Protein AF-A0AAW7ZAJ9-F1 (afdb_monomer_lite)

Sequence (64 aa):
MKIILKFKDGLAVTQDLGSEFRIEGTGNLFELLRQMKLSNAPININDQIERSFNDLYSFEVVLD

Organism: NCBI:txid1397668

Foldseek 3Di:
DWKWWAFPVRDIDIDDCDPPNPPPDPDDPVVSVVVQLVVQPWDDDPVPDTDTNVRTPDMDDDDD

Structure (mmCIF, N/CA/C/O backbone):
data_AF-A0AAW7ZAJ9-F1
#
_entry.id   AF-A0AAW7ZAJ9-F1
#
loop_
_atom_site.group_PDB
_atom_site.id
_atom_site.type_symbol
_atom_site.label_atom_id
_atom_site.label_alt_id
_atom_site.label_comp_id
_atom_site.label_asym_id
_atom_site.label_entity_id
_atom_site.label_seq_id
_atom_site.pdbx_PDB_ins_code
_atom_site.Cartn_x
_atom_site.Cartn_y
_atom_site.Cartn_z
_atom_site.occupancy
_atom_site.B_iso_or_equiv
_atom_site.auth_seq_id
_atom_site.auth_comp_id
_atom_site.auth_asym_id
_atom_site.auth_atom_id
_atom_site.pdbx_PDB_model_num
ATOM 1 N N . MET A 1 1 ? 5.914 -2.279 -13.350 1.00 80.62 1 MET A N 1
ATOM 2 C CA . MET A 1 1 ? 5.947 -2.059 -11.883 1.00 80.62 1 MET A CA 1
ATOM 3 C C . MET A 1 1 ? 4.543 -1.885 -11.307 1.00 80.62 1 MET A C 1
ATOM 5 O O . MET A 1 1 ? 3.740 -1.146 -11.865 1.00 80.62 1 MET A O 1
ATOM 9 N N . LYS A 1 2 ? 4.245 -2.547 -10.186 1.00 84.19 2 LYS A N 1
ATOM 10 C CA . LYS A 1 2 ? 2.960 -2.444 -9.470 1.00 84.19 2 LYS A CA 1
ATOM 11 C C . LYS A 1 2 ? 3.208 -2.231 -7.982 1.00 84.19 2 LYS A C 1
ATOM 13 O O . LYS A 1 2 ? 4.212 -2.721 -7.466 1.00 84.19 2 LYS A O 1
ATOM 18 N N . ILE A 1 3 ? 2.297 -1.546 -7.297 1.00 84.75 3 ILE A N 1
ATOM 19 C CA . ILE A 1 3 ? 2.260 -1.508 -5.834 1.00 84.75 3 ILE A CA 1
ATOM 20 C C . ILE A 1 3 ? 1.027 -2.252 -5.336 1.00 84.75 3 ILE A C 1
ATOM 22 O O . ILE A 1 3 ? -0.082 -2.055 -5.829 1.00 84.75 3 ILE A O 1
ATOM 26 N N . ILE A 1 4 ? 1.230 -3.129 -4.362 1.00 88.31 4 ILE A N 1
ATOM 27 C CA . ILE A 1 4 ? 0.166 -3.845 -3.670 1.00 88.31 4 ILE A CA 1
ATOM 28 C C . ILE A 1 4 ? 0.105 -3.294 -2.251 1.00 88.31 4 ILE A C 1
ATOM 30 O O . ILE A 1 4 ? 1.082 -3.373 -1.509 1.00 88.31 4 ILE A O 1
ATOM 34 N N . LEU A 1 5 ? -1.035 -2.730 -1.873 1.00 87.38 5 LEU A N 1
ATOM 35 C CA . LEU A 1 5 ? -1.323 -2.192 -0.549 1.00 87.38 5 LEU A CA 1
ATOM 36 C C . LEU A 1 5 ? -2.183 -3.202 0.212 1.00 87.38 5 LEU A C 1
ATOM 38 O O . LEU A 1 5 ? -3.257 -3.569 -0.262 1.00 87.38 5 LEU A O 1
ATOM 42 N N . LYS A 1 6 ? -1.722 -3.663 1.377 1.00 90.25 6 LYS A N 1
ATOM 43 C CA . LYS A 1 6 ? -2.441 -4.616 2.235 1.00 90.25 6 LYS A CA 1
ATOM 44 C C . LYS A 1 6 ? -2.848 -3.927 3.528 1.00 90.25 6 LYS A C 1
ATOM 46 O O . LYS A 1 6 ? -1.999 -3.368 4.223 1.00 90.25 6 LYS A O 1
ATOM 51 N N . PHE A 1 7 ? -4.128 -3.983 3.859 1.00 90.06 7 PHE A N 1
ATOM 52 C CA . PHE A 1 7 ? -4.721 -3.323 5.018 1.00 90.06 7 PHE A CA 1
ATOM 53 C C . PHE A 1 7 ? -4.988 -4.312 6.157 1.00 90.06 7 PHE A C 1
ATOM 55 O O . PHE A 1 7 ? -5.060 -5.526 5.961 1.00 90.06 7 PHE A O 1
ATOM 62 N N . LYS A 1 8 ? -5.117 -3.789 7.379 1.00 91.25 8 LYS A N 1
ATOM 63 C CA . LYS A 1 8 ? -5.329 -4.582 8.604 1.00 91.25 8 LYS A CA 1
ATOM 64 C C . LYS A 1 8 ? -6.668 -5.325 8.638 1.00 91.25 8 LYS A C 1
ATOM 66 O O . LYS A 1 8 ? -6.790 -6.302 9.368 1.00 91.25 8 LYS A O 1
ATOM 71 N N . ASP A 1 9 ? -7.651 -4.869 7.868 1.00 89.81 9 ASP A N 1
ATOM 72 C CA . ASP A 1 9 ? -8.969 -5.497 7.709 1.00 89.81 9 ASP A CA 1
ATOM 73 C C . ASP A 1 9 ? -8.957 -6.685 6.725 1.00 89.81 9 ASP A C 1
ATOM 75 O O . ASP A 1 9 ? -9.979 -7.342 6.536 1.00 89.81 9 ASP A O 1
ATOM 79 N N . GLY A 1 10 ? -7.805 -6.981 6.114 1.00 87.12 10 GLY A N 1
ATOM 80 C CA . GLY A 1 10 ? -7.650 -8.034 5.114 1.00 87.12 10 GLY A CA 1
ATOM 81 C C . GLY A 1 10 ? -7.897 -7.571 3.677 1.00 87.12 10 GLY A C 1
ATOM 82 O O . GLY A 1 10 ? -7.736 -8.375 2.759 1.00 87.12 10 GLY A O 1
ATOM 83 N N . LEU A 1 11 ? -8.241 -6.297 3.448 1.00 87.56 11 LEU A N 1
ATOM 84 C CA . LEU A 1 11 ? -8.343 -5.739 2.102 1.00 87.56 11 LEU A CA 1
ATOM 85 C C . LEU A 1 11 ? -6.951 -5.656 1.458 1.00 87.56 11 LEU A C 1
ATOM 87 O O . LEU A 1 11 ? -5.983 -5.210 2.077 1.00 87.56 11 LEU A O 1
ATOM 91 N N . ALA A 1 12 ? -6.857 -6.039 0.187 1.00 88.19 12 ALA A N 1
ATOM 92 C CA . ALA A 1 12 ? -5.663 -5.854 -0.626 1.00 88.19 12 ALA A CA 1
ATOM 93 C C . ALA A 1 12 ? -6.020 -5.101 -1.909 1.00 88.19 12 ALA A C 1
ATOM 95 O O . ALA A 1 12 ? -6.972 -5.456 -2.602 1.00 88.19 12 ALA A O 1
ATOM 96 N N . VAL A 1 13 ? -5.244 -4.069 -2.229 1.00 85.88 13 VAL A N 1
ATOM 97 C CA . VAL A 1 13 ? -5.436 -3.223 -3.409 1.00 85.88 13 VAL A CA 1
ATOM 98 C C . VAL A 1 13 ? -4.176 -3.264 -4.246 1.00 85.88 13 VAL A C 1
ATOM 100 O O . VAL A 1 13 ? -3.083 -3.046 -3.735 1.00 85.88 13 VAL A O 1
ATOM 103 N N . THR A 1 14 ? -4.328 -3.541 -5.536 1.00 85.44 14 THR A N 1
ATOM 104 C CA . THR A 1 14 ? -3.223 -3.498 -6.496 1.00 85.44 14 THR A CA 1
ATOM 105 C C . THR A 1 14 ? -3.387 -2.272 -7.373 1.00 85.44 14 THR A C 1
ATOM 107 O O . THR A 1 14 ? -4.445 -2.083 -7.969 1.00 85.44 14 THR A O 1
ATOM 110 N N . GLN A 1 15 ? -2.341 -1.459 -7.457 1.00 78.06 15 GLN A N 1
ATOM 111 C CA . GLN A 1 15 ? -2.284 -0.300 -8.330 1.00 78.06 15 GLN A CA 1
ATOM 112 C C . GLN A 1 15 ? -1.100 -0.453 -9.283 1.00 78.06 15 GLN A C 1
ATOM 114 O O . GLN A 1 15 ? 0.048 -0.634 -8.865 1.00 78.06 15 GLN A O 1
ATOM 119 N N . ASP A 1 16 ? -1.389 -0.408 -10.581 1.00 78.94 16 ASP A N 1
ATOM 120 C CA . ASP A 1 16 ? -0.357 -0.368 -11.607 1.00 78.94 16 ASP A CA 1
ATOM 121 C C . ASP A 1 16 ? 0.350 0.990 -11.544 1.00 78.94 16 ASP A C 1
ATOM 123 O O . ASP A 1 16 ? -0.263 2.042 -11.734 1.00 78.94 16 ASP A O 1
ATOM 127 N N . LEU A 1 17 ? 1.659 0.970 -11.280 1.00 72.56 17 LEU A N 1
ATOM 128 C CA . LEU A 1 17 ? 2.504 2.154 -11.382 1.00 72.56 17 LEU A CA 1
ATOM 129 C C . LEU A 1 17 ? 2.878 2.299 -12.861 1.00 72.56 17 LEU A C 1
ATOM 131 O O . LEU A 1 17 ? 3.968 1.918 -13.291 1.00 72.56 17 LEU A O 1
ATOM 135 N N . GLY A 1 18 ? 1.906 2.745 -13.660 1.00 60.09 18 GLY A N 1
ATOM 136 C CA . GLY A 1 18 ? 2.099 3.041 -15.077 1.00 60.09 18 GLY A CA 1
ATOM 137 C C . GLY A 1 18 ? 3.065 4.211 -15.296 1.00 60.09 18 GLY A C 1
ATOM 138 O O . GLY A 1 18 ? 3.413 4.940 -14.369 1.00 60.09 18 GLY A O 1
ATOM 139 N N . SER A 1 19 ? 3.457 4.438 -16.552 1.00 51.94 19 SER A N 1
ATOM 140 C CA . SER A 1 19 ? 4.317 5.555 -16.988 1.00 51.94 19 SER A CA 1
ATOM 141 C C . SER A 1 19 ? 3.757 6.956 -16.686 1.00 51.94 19 SER A C 1
ATOM 143 O O . SER A 1 19 ? 4.473 7.944 -16.824 1.00 51.94 19 SER A O 1
ATOM 145 N N . GLU A 1 20 ? 2.496 7.048 -16.261 1.00 46.19 20 GLU A N 1
ATOM 146 C CA . GLU A 1 20 ? 1.830 8.287 -15.849 1.00 46.19 20 GLU A CA 1
ATOM 147 C C . GLU A 1 20 ? 1.841 8.518 -14.331 1.00 46.19 20 GLU A C 1
ATOM 149 O O . GLU A 1 20 ? 1.338 9.542 -13.871 1.00 46.19 20 GLU A O 1
ATOM 154 N N . PHE A 1 21 ? 2.442 7.622 -13.536 1.00 45.88 21 PHE A N 1
ATOM 155 C CA . PHE A 1 21 ? 2.601 7.834 -12.098 1.00 45.88 21 PHE A CA 1
ATOM 156 C C . PHE A 1 21 ? 3.667 8.913 -11.843 1.00 45.88 21 PHE A C 1
ATOM 158 O O . PHE A 1 21 ? 4.835 8.634 -11.567 1.00 45.88 21 PHE A O 1
ATOM 165 N N . ARG A 1 22 ? 3.267 10.182 -11.982 1.00 44.09 22 ARG A N 1
ATOM 166 C CA . ARG A 1 22 ? 4.058 11.337 -11.559 1.00 44.09 22 ARG A CA 1
ATOM 167 C C . ARG A 1 22 ? 3.946 11.453 -10.053 1.00 44.09 22 ARG A C 1
ATOM 169 O O . ARG A 1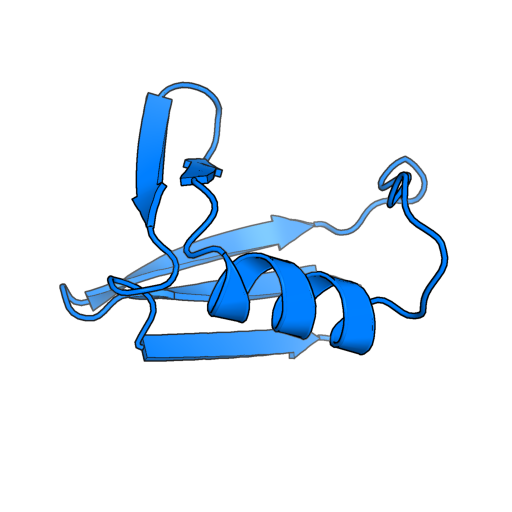 22 ? 2.973 11.971 -9.516 1.00 44.09 22 ARG A O 1
ATOM 176 N N . ILE A 1 23 ? 4.971 10.961 -9.377 1.00 51.31 23 ILE A N 1
ATOM 177 C CA . ILE A 1 23 ? 5.199 11.284 -7.978 1.00 51.31 23 ILE A CA 1
ATOM 178 C C . ILE A 1 23 ? 5.601 12.762 -7.930 1.00 51.31 23 ILE A C 1
ATOM 180 O O . ILE A 1 23 ? 6.758 13.102 -8.166 1.00 51.31 23 ILE A O 1
ATOM 184 N N . GLU A 1 24 ? 4.644 13.657 -7.695 1.00 47.28 24 GLU A N 1
ATOM 185 C CA . GLU A 1 24 ? 4.945 15.063 -7.430 1.00 47.28 24 GLU A CA 1
ATOM 186 C C . GLU A 1 24 ? 5.510 15.190 -6.005 1.00 47.28 24 GLU A C 1
ATOM 188 O O . GLU A 1 24 ? 4.785 15.262 -5.017 1.00 47.28 24 GLU A O 1
ATOM 193 N N . GLY A 1 25 ? 6.841 15.147 -5.906 1.00 49.62 25 GLY A N 1
ATOM 194 C CA . GLY A 1 25 ? 7.606 15.303 -4.670 1.00 49.62 25 GLY A CA 1
ATOM 195 C C . GLY A 1 25 ? 9.112 15.172 -4.924 1.00 49.62 25 GLY A C 1
ATOM 196 O O . GLY A 1 25 ? 9.544 14.479 -5.842 1.00 49.62 25 GLY A O 1
ATOM 197 N N . THR A 1 26 ? 9.943 15.845 -4.127 1.00 47.59 26 THR A N 1
ATOM 198 C CA . THR A 1 26 ? 11.406 15.683 -4.171 1.00 47.59 26 THR A CA 1
ATOM 199 C C . THR A 1 26 ? 11.810 14.430 -3.389 1.00 47.59 26 THR A C 1
ATOM 201 O O . THR A 1 26 ? 11.972 14.503 -2.172 1.00 47.59 26 THR A O 1
ATOM 204 N N . GLY A 1 27 ? 11.943 13.283 -4.063 1.00 54.97 27 GLY A N 1
ATOM 205 C CA . GLY A 1 27 ? 12.437 12.041 -3.452 1.00 54.97 27 GLY A CA 1
ATOM 206 C C . GLY A 1 27 ? 12.168 10.782 -4.278 1.00 54.97 27 GLY A C 1
ATOM 207 O O . GLY A 1 27 ? 11.366 10.791 -5.211 1.00 54.97 27 GLY A O 1
ATOM 208 N N . ASN A 1 28 ? 12.843 9.681 -3.943 1.00 71.81 28 ASN A N 1
ATOM 209 C CA . ASN A 1 28 ? 12.528 8.367 -4.521 1.00 71.81 28 ASN A CA 1
ATOM 210 C C . ASN A 1 28 ? 11.169 7.834 -3.992 1.00 71.81 28 ASN A C 1
ATOM 212 O O . ASN A 1 28 ? 10.661 8.309 -2.976 1.00 71.81 28 ASN A O 1
ATOM 216 N N . LEU A 1 29 ? 10.569 6.833 -4.656 1.00 73.00 29 LEU A N 1
ATOM 217 C CA . LEU A 1 29 ? 9.265 6.251 -4.267 1.00 73.00 29 LEU A CA 1
ATOM 218 C C . LEU A 1 29 ? 9.200 5.874 -2.773 1.00 73.00 29 LEU A C 1
ATOM 220 O O . LEU A 1 29 ? 8.181 6.086 -2.119 1.00 73.00 29 LEU A O 1
ATOM 224 N N . PHE A 1 30 ? 10.294 5.355 -2.213 1.00 75.81 30 PHE A N 1
ATOM 225 C CA . PHE A 1 30 ? 10.361 4.966 -0.805 1.00 75.81 30 PHE A CA 1
ATOM 226 C C . PHE A 1 30 ? 10.352 6.167 0.144 1.00 75.81 30 PHE A C 1
ATOM 228 O O . PHE A 1 30 ? 9.712 6.110 1.194 1.00 75.81 30 PHE A O 1
ATOM 235 N N . GLU A 1 31 ? 11.027 7.260 -0.208 1.00 74.38 31 GLU A N 1
ATOM 236 C CA . GLU A 1 31 ? 10.990 8.507 0.557 1.00 74.38 31 GLU A CA 1
ATOM 237 C C . GLU A 1 31 ? 9.594 9.118 0.562 1.00 74.38 31 GLU A C 1
ATOM 239 O O . GLU A 1 31 ? 9.140 9.560 1.619 1.00 74.38 31 GLU A O 1
ATOM 244 N N . LEU A 1 32 ? 8.892 9.070 -0.57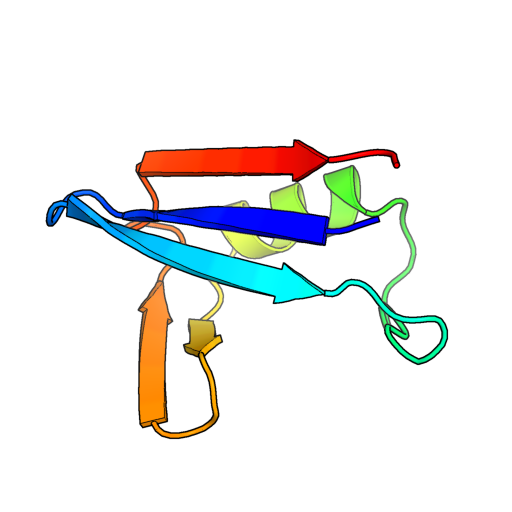2 1.00 76.31 32 LEU A N 1
ATOM 245 C CA . LEU A 1 32 ? 7.517 9.544 -0.656 1.00 76.31 32 LEU A CA 1
ATOM 246 C C . LEU A 1 32 ? 6.584 8.710 0.232 1.00 76.31 32 LEU A C 1
ATOM 248 O O . LEU A 1 32 ? 5.881 9.262 1.076 1.00 76.31 32 LEU A O 1
ATOM 252 N N . LEU A 1 33 ? 6.644 7.376 0.126 1.00 77.94 33 LEU A N 1
ATOM 253 C CA . LEU A 1 33 ? 5.871 6.472 0.986 1.00 77.94 33 LEU A CA 1
ATOM 254 C C . LEU A 1 33 ? 6.186 6.697 2.472 1.00 77.94 33 LEU A C 1
ATOM 256 O O . LEU A 1 33 ? 5.288 6.682 3.315 1.00 77.94 33 LEU A O 1
ATOM 260 N N . ARG A 1 34 ? 7.457 6.953 2.811 1.00 81.94 34 ARG A N 1
ATOM 261 C CA . ARG A 1 34 ? 7.877 7.278 4.180 1.00 81.94 34 ARG A CA 1
ATOM 262 C C . ARG A 1 34 ? 7.258 8.589 4.662 1.00 81.94 34 ARG A C 1
ATOM 264 O O . ARG A 1 34 ? 6.777 8.634 5.792 1.00 81.94 34 ARG A O 1
ATOM 271 N N . GLN A 1 35 ? 7.270 9.640 3.844 1.00 81.62 35 GLN A N 1
ATOM 272 C CA . GLN A 1 35 ? 6.663 10.928 4.190 1.00 81.62 35 GLN A CA 1
ATOM 273 C C . GLN A 1 35 ? 5.150 10.808 4.368 1.00 81.62 35 GLN A C 1
ATOM 275 O O . GLN A 1 35 ? 4.639 11.256 5.390 1.00 81.62 35 GLN A O 1
ATOM 280 N N . MET A 1 36 ? 4.458 10.137 3.444 1.00 79.56 36 MET A N 1
ATOM 281 C CA . MET A 1 36 ? 3.014 9.907 3.535 1.00 79.56 36 MET A CA 1
ATOM 282 C C . MET A 1 36 ? 2.634 9.092 4.779 1.00 79.56 36 MET A C 1
ATOM 284 O O . MET A 1 36 ? 1.632 9.384 5.428 1.00 79.56 36 MET A O 1
ATOM 288 N N . LYS A 1 37 ? 3.467 8.119 5.172 1.00 81.12 37 LYS A N 1
ATOM 289 C CA . LYS A 1 37 ? 3.299 7.391 6.436 1.00 81.12 37 LYS A CA 1
ATOM 290 C C . LYS A 1 37 ? 3.477 8.297 7.657 1.00 81.12 37 LYS A C 1
ATOM 292 O O . LYS A 1 37 ? 2.698 8.197 8.597 1.00 81.12 37 LYS A O 1
ATOM 297 N N . LEU A 1 38 ? 4.492 9.164 7.663 1.00 84.38 38 LEU A N 1
ATOM 298 C CA . LEU A 1 38 ? 4.760 10.081 8.780 1.00 84.38 38 LEU A CA 1
ATOM 299 C C . LEU A 1 38 ? 3.656 11.127 8.956 1.00 84.38 38 LEU A C 1
ATOM 301 O O . LEU A 1 38 ? 3.317 11.462 10.087 1.00 84.38 38 LEU A O 1
ATOM 305 N N . SER A 1 39 ? 3.097 11.629 7.856 1.00 82.25 39 SER A N 1
ATOM 306 C CA . SER A 1 39 ? 1.986 12.583 7.877 1.00 82.25 39 SER A CA 1
ATOM 307 C C . SER A 1 39 ? 0.612 11.919 7.995 1.00 82.25 39 SER A C 1
ATOM 309 O O . SER A 1 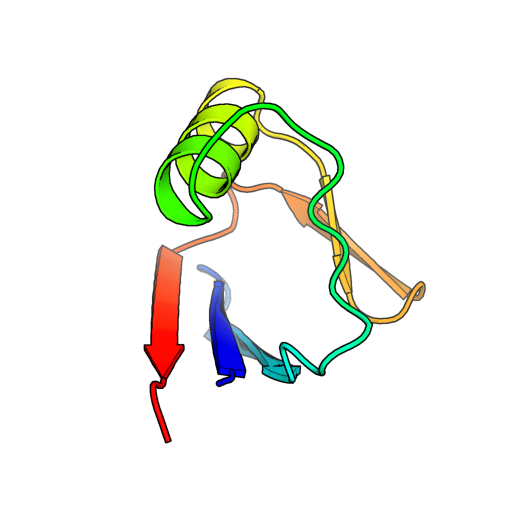39 ? -0.388 12.628 8.070 1.00 82.25 39 SER A O 1
ATOM 311 N N . ASN A 1 40 ? 0.556 10.580 8.013 1.00 80.50 40 ASN A N 1
ATOM 312 C CA . ASN A 1 40 ? -0.667 9.783 7.918 1.00 80.50 40 ASN A CA 1
ATOM 313 C C . ASN A 1 40 ? -1.606 10.284 6.804 1.00 80.50 40 ASN A C 1
ATOM 315 O O . ASN A 1 40 ? -2.807 10.453 7.014 1.00 80.50 40 ASN A O 1
ATOM 319 N N . ALA A 1 41 ? -1.030 10.563 5.632 1.00 76.94 41 ALA A N 1
ATOM 320 C CA . ALA A 1 41 ? -1.765 11.070 4.483 1.00 76.94 41 ALA A CA 1
ATOM 321 C C . ALA A 1 41 ? -2.893 10.105 4.064 1.00 76.94 41 ALA A C 1
ATOM 323 O O . ALA A 1 41 ? -2.765 8.888 4.242 1.00 76.94 41 ALA A O 1
ATOM 324 N N . PRO A 1 42 ? -3.991 10.614 3.488 1.00 77.06 42 PRO A N 1
ATOM 325 C CA . PRO A 1 42 ? -5.018 9.753 2.930 1.00 77.06 42 PRO A CA 1
ATOM 326 C C . PRO A 1 42 ? -4.481 8.986 1.711 1.00 77.06 42 PRO A C 1
ATOM 328 O O . PRO A 1 42 ? -3.753 9.516 0.871 1.00 77.06 42 PRO A O 1
ATOM 331 N N . ILE A 1 43 ? -4.850 7.713 1.632 1.00 79.50 43 ILE A N 1
ATOM 332 C CA . ILE A 1 43 ? -4.672 6.814 0.500 1.00 79.50 43 ILE A CA 1
ATOM 333 C C . ILE A 1 43 ? -6.025 6.742 -0.204 1.00 79.50 43 ILE A C 1
ATOM 335 O O . ILE A 1 43 ? -6.959 6.120 0.306 1.00 79.50 43 ILE A O 1
ATOM 339 N N . ASN A 1 44 ? -6.120 7.366 -1.376 1.00 76.31 44 ASN A N 1
ATOM 340 C CA . ASN A 1 44 ? -7.317 7.311 -2.209 1.00 76.31 44 ASN A CA 1
ATOM 341 C C . ASN A 1 44 ? -7.238 6.114 -3.153 1.00 76.31 44 ASN A C 1
ATOM 343 O O . ASN A 1 44 ? -6.337 6.018 -3.986 1.00 76.31 44 ASN A O 1
ATOM 347 N N . ILE A 1 45 ? -8.194 5.201 -3.019 1.00 73.44 45 ILE A N 1
ATOM 348 C CA . ILE A 1 45 ? -8.327 4.018 -3.865 1.00 73.44 45 ILE A CA 1
ATOM 349 C C . ILE A 1 45 ? -9.539 4.220 -4.776 1.00 73.44 45 ILE A C 1
ATOM 351 O O . ILE A 1 45 ? -10.680 4.234 -4.307 1.00 73.44 45 ILE A O 1
ATOM 355 N N . ASN A 1 46 ? -9.276 4.356 -6.081 1.00 67.94 46 ASN A N 1
ATOM 356 C CA . ASN A 1 46 ? -10.275 4.445 -7.155 1.00 67.94 46 ASN A CA 1
ATOM 357 C C . ASN A 1 46 ? -11.401 5.464 -6.893 1.00 67.94 46 ASN A C 1
ATOM 359 O O . ASN A 1 46 ? -12.561 5.163 -7.158 1.00 67.94 46 ASN A O 1
ATOM 363 N N . ASP A 1 47 ? -11.071 6.627 -6.318 1.00 66.56 47 ASP A N 1
ATOM 364 C CA . ASP A 1 47 ? -12.003 7.726 -5.996 1.00 66.56 47 ASP A CA 1
ATOM 365 C C . ASP A 1 47 ? -13.210 7.347 -5.114 1.00 66.56 47 ASP A C 1
ATOM 367 O O . ASP A 1 47 ? -14.145 8.128 -4.946 1.00 66.56 47 ASP A O 1
ATOM 371 N N . GLN A 1 48 ? -13.202 6.147 -4.531 1.00 63.41 48 GLN A N 1
ATOM 372 C CA . GLN A 1 48 ? -14.333 5.587 -3.787 1.00 63.41 48 GLN A CA 1
ATOM 373 C C . GLN A 1 48 ? -13.981 5.263 -2.341 1.00 63.41 48 GLN A C 1
ATOM 375 O O . GLN A 1 48 ? -14.864 5.204 -1.485 1.00 63.41 48 GLN A O 1
ATOM 380 N N . ILE A 1 49 ? -12.703 5.016 -2.062 1.00 68.31 49 ILE A N 1
ATOM 381 C CA . ILE A 1 49 ? -12.256 4.536 -0.764 1.00 68.31 49 ILE A CA 1
ATOM 382 C C . ILE A 1 49 ? -11.096 5.407 -0.281 1.00 68.31 49 ILE A C 1
ATOM 384 O O . ILE A 1 49 ? -9.973 5.291 -0.768 1.00 68.31 49 ILE A O 1
ATOM 388 N N . GLU A 1 50 ? -11.380 6.255 0.706 1.00 76.56 50 GLU A N 1
ATOM 389 C CA . GLU A 1 50 ? -10.366 6.964 1.485 1.00 76.56 50 GLU A CA 1
ATOM 390 C C . GLU A 1 50 ? -9.917 6.058 2.645 1.00 76.56 50 GLU A C 1
ATOM 392 O O . GLU A 1 50 ? -10.732 5.536 3.418 1.00 76.56 50 GLU A O 1
ATOM 397 N N . ARG A 1 51 ? -8.612 5.798 2.724 1.00 80.94 51 ARG A N 1
ATOM 398 C CA . ARG A 1 51 ? -7.955 5.037 3.800 1.00 80.94 51 ARG A CA 1
ATOM 399 C C . ARG A 1 51 ? -6.778 5.826 4.340 1.00 80.94 51 ARG A C 1
ATOM 401 O O . ARG A 1 51 ? -6.322 6.760 3.699 1.00 80.94 51 ARG A O 1
ATOM 408 N N . SER A 1 52 ? -6.244 5.445 5.491 1.00 80.56 52 SER A N 1
ATOM 409 C CA . SER A 1 52 ? -5.028 6.060 6.028 1.00 80.56 52 SER A CA 1
ATOM 410 C C . SER A 1 52 ? -3.842 5.096 6.000 1.00 80.56 52 SER A C 1
ATOM 412 O O . SER A 1 52 ? -4.012 3.874 5.986 1.00 80.56 52 SER A O 1
ATOM 414 N N . PHE A 1 53 ? -2.615 5.623 6.058 1.00 82.50 53 PHE A N 1
ATOM 415 C CA . PHE A 1 53 ? -1.421 4.782 6.240 1.00 82.50 53 PHE A CA 1
ATOM 416 C C . PHE A 1 53 ? -1.417 4.034 7.583 1.00 82.50 53 PHE A C 1
ATOM 418 O O . PHE A 1 53 ? -0.720 3.029 7.709 1.00 82.50 53 PHE A O 1
ATOM 425 N N . ASN A 1 54 ? -2.206 4.467 8.571 1.00 85.94 54 ASN A N 1
ATOM 426 C CA . ASN A 1 54 ? -2.409 3.721 9.814 1.00 85.94 54 ASN A CA 1
ATOM 427 C C . ASN A 1 54 ? -3.216 2.431 9.616 1.00 85.94 54 ASN A C 1
ATOM 429 O O . ASN A 1 54 ? -3.029 1.480 10.382 1.00 85.94 54 ASN A O 1
ATOM 433 N N . ASP A 1 55 ? -4.084 2.376 8.607 1.00 85.56 55 ASP A N 1
ATOM 434 C CA . ASP A 1 55 ? -4.864 1.180 8.265 1.00 85.56 55 ASP A CA 1
ATOM 435 C C . ASP A 1 55 ? -4.030 0.177 7.461 1.00 85.56 55 ASP A C 1
ATOM 437 O O . ASP A 1 55 ? -4.370 -1.006 7.374 1.00 85.56 55 ASP A O 1
ATOM 441 N N . LEU A 1 56 ? -2.916 0.642 6.894 1.00 86.19 56 LEU A N 1
ATOM 442 C CA . LEU A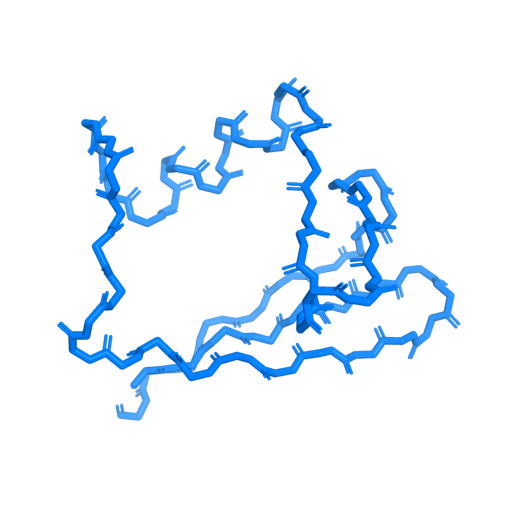 1 56 ? -1.996 -0.152 6.101 1.00 86.19 56 LEU A CA 1
ATOM 443 C C . LEU A 1 56 ? -1.184 -1.094 7.005 1.00 86.19 56 LEU A C 1
ATOM 445 O O . LEU A 1 56 ? -0.530 -0.679 7.963 1.00 86.19 56 LEU A O 1
ATOM 449 N N . TYR A 1 57 ? -1.222 -2.385 6.687 1.00 88.00 57 TYR A N 1
ATOM 450 C CA . TYR A 1 57 ? -0.415 -3.424 7.320 1.00 88.00 57 TYR A CA 1
ATOM 451 C C . TYR A 1 57 ? 0.942 -3.565 6.624 1.00 88.00 57 TYR A C 1
ATOM 453 O O . TYR A 1 57 ? 1.985 -3.552 7.279 1.00 88.00 57 TYR A O 1
ATOM 461 N N . SER A 1 58 ? 0.938 -3.656 5.294 1.00 88.62 58 SER A N 1
ATOM 462 C CA . SER A 1 58 ?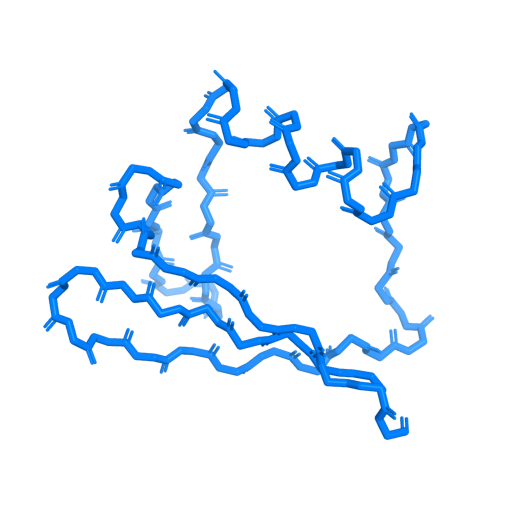 2.151 -3.745 4.483 1.00 88.62 58 SER A CA 1
ATOM 463 C C . SER A 1 58 ? 1.932 -3.188 3.077 1.00 88.62 58 SER A C 1
ATOM 465 O O . SER A 1 58 ? 0.800 -3.016 2.622 1.00 88.62 58 SER A O 1
ATOM 467 N N . PHE A 1 59 ? 3.032 -2.900 2.385 1.00 86.00 59 PHE A N 1
ATOM 468 C CA . PHE A 1 59 ? 3.031 -2.615 0.955 1.00 86.00 59 PHE A CA 1
ATOM 469 C C . PHE A 1 59 ? 4.111 -3.449 0.267 1.00 86.00 59 PHE A C 1
ATOM 471 O O . PHE A 1 59 ? 5.172 -3.699 0.841 1.00 86.00 59 PHE A O 1
ATOM 478 N N . GLU A 1 60 ? 3.842 -3.873 -0.960 1.00 87.88 60 GLU A N 1
ATOM 479 C CA . GLU A 1 60 ? 4.751 -4.669 -1.783 1.00 87.88 60 GLU A CA 1
ATOM 480 C C . GLU A 1 60 ? 4.932 -3.970 -3.127 1.00 87.88 60 GLU A C 1
ATOM 482 O O . GLU A 1 60 ? 3.956 -3.577 -3.764 1.00 87.88 60 GLU A O 1
ATOM 487 N N . VAL A 1 61 ? 6.184 -3.797 -3.550 1.00 83.94 61 VAL A N 1
ATOM 488 C CA . VAL A 1 61 ? 6.520 -3.231 -4.861 1.00 83.94 61 VAL A CA 1
ATOM 489 C C . VAL A 1 61 ? 6.975 -4.371 -5.759 1.00 83.94 61 VAL A C 1
ATOM 491 O O . VAL A 1 61 ? 7.971 -5.031 -5.470 1.00 83.94 61 VAL A O 1
ATOM 494 N N . VAL A 1 62 ? 6.237 -4.605 -6.840 1.00 86.19 62 VAL A N 1
ATOM 495 C CA . VAL A 1 62 ? 6.516 -5.660 -7.817 1.00 86.19 62 VAL A CA 1
ATOM 496 C C . VAL A 1 62 ? 7.198 -5.035 -9.030 1.00 86.19 62 VAL A C 1
ATOM 498 O O . VAL A 1 62 ? 6.598 -4.220 -9.738 1.00 86.19 62 VAL A O 1
ATOM 501 N N . LEU A 1 63 ? 8.462 -5.403 -9.239 1.00 79.94 63 LEU A N 1
ATOM 502 C CA . LEU A 1 63 ? 9.323 -4.975 -10.343 1.00 79.94 63 LEU A CA 1
ATOM 503 C 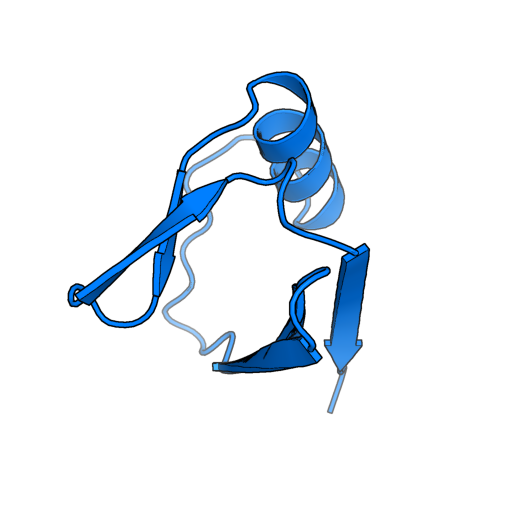C . LEU A 1 63 ? 9.289 -6.034 -11.459 1.00 79.94 63 LEU A C 1
ATOM 505 O O . LEU A 1 63 ? 10.272 -6.736 -11.662 1.00 79.94 63 LEU A O 1
ATOM 509 N N . ASP A 1 64 ? 8.139 -6.203 -12.108 1.00 67.38 64 ASP A N 1
ATOM 510 C CA . ASP A 1 64 ? 8.089 -6.827 -13.444 1.00 67.38 64 ASP A CA 1
ATOM 511 C C . ASP A 1 64 ? 8.566 -5.818 -14.498 1.00 67.38 64 ASP A C 1
ATOM 513 O O . ASP A 1 64 ? 8.146 -4.628 -14.385 1.00 67.38 64 ASP A O 1
#

Radius of gyration: 11.58 Å; chains: 1; bounding box: 27×24×27 Å

pLDDT: mean 76.03, std 12.96, range [44.09, 91.25]

Secondary structure (DSSP, 8-state):
-EEEEEETTS-EEEEE--TT----SSS-HHHHHHHHHHTT-EEEETTTEEEETTTEEEEEEE--